Protein AF-A0A2L2XPU0-F1 (afdb_monomer_lite)

Secondary structure (DSSP, 8-state):
-HHHHHHHGGG--SHHHHHHHHHHHHHHHHHHHHHHHHHHHHHS--GGG-SS---GGGGTS-HHHHHHHHHHHHHHHHHHHHHHHHS--TTTTT--

pLDDT: mean 85.28, std 9.89, range [48.78, 95.69]

Structure (mmCIF, N/CA/C/O backbone):
data_AF-A0A2L2XPU0-F1
#
_entry.id   AF-A0A2L2XPU0-F1
#
loop_
_atom_site.group_PDB
_atom_site.id
_atom_site.type_symbol
_atom_site.label_atom_id
_atom_site.label_alt_id
_atom_site.label_comp_id
_atom_site.label_asym_id
_atom_site.label_entity_id
_atom_site.label_seq_id
_atom_site.pdbx_PDB_ins_code
_atom_site.Cartn_x
_atom_site.Cartn_y
_atom_site.Cartn_z
_atom_site.occupancy
_atom_site.B_iso_or_equiv
_atom_site.auth_seq_id
_atom_site.auth_comp_id
_atom_site.auth_asym_id
_atom_site.auth_atom_id
_atom_site.pdbx_PDB_model_num
ATOM 1 N N . MET A 1 1 ? -8.268 -4.207 -5.430 1.00 75.38 1 MET A N 1
ATOM 2 C CA . MET A 1 1 ? -7.210 -3.729 -6.360 1.00 75.38 1 MET A CA 1
ATOM 3 C C . MET A 1 1 ? -5.999 -4.663 -6.423 1.00 75.38 1 MET A C 1
ATOM 5 O O . MET A 1 1 ? -5.372 -4.740 -7.470 1.00 75.38 1 MET A O 1
ATOM 9 N N . LEU A 1 2 ? -5.694 -5.418 -5.358 1.00 83.50 2 LEU A N 1
ATOM 10 C CA . LEU A 1 2 ? -4.551 -6.346 -5.315 1.00 83.50 2 LEU A CA 1
ATOM 11 C C . LEU A 1 2 ? -4.460 -7.338 -6.482 1.00 83.50 2 LEU A C 1
ATOM 13 O O . LEU A 1 2 ? -3.388 -7.495 -7.057 1.00 83.50 2 LEU A O 1
ATOM 17 N N . LEU A 1 3 ? -5.575 -7.990 -6.835 1.00 86.56 3 LEU A N 1
ATOM 18 C CA . LEU A 1 3 ? -5.581 -9.043 -7.855 1.00 86.56 3 LEU A CA 1
ATOM 19 C C . LEU A 1 3 ? -5.093 -8.524 -9.217 1.00 86.56 3 LEU A C 1
ATOM 21 O O . LEU A 1 3 ? -4.290 -9.177 -9.870 1.00 86.56 3 LEU A O 1
ATOM 25 N N . GLY A 1 4 ? -5.518 -7.317 -9.607 1.00 85.25 4 GLY A N 1
ATOM 26 C CA . GLY A 1 4 ? -5.071 -6.682 -10.847 1.00 85.25 4 GLY A CA 1
ATOM 27 C C . GLY A 1 4 ? -3.561 -6.450 -10.857 1.00 85.25 4 GLY A C 1
ATOM 28 O O . GLY A 1 4 ? -2.888 -6.851 -11.802 1.00 85.25 4 GLY A O 1
ATOM 29 N N . LEU A 1 5 ? -3.003 -5.892 -9.776 1.00 85.44 5 LEU A N 1
ATOM 30 C CA . LEU A 1 5 ? -1.554 -5.680 -9.671 1.00 85.44 5 LEU A CA 1
ATOM 31 C C . LEU A 1 5 ? -0.769 -6.996 -9.741 1.00 85.44 5 LEU A C 1
ATOM 33 O O . LEU A 1 5 ? 0.264 -7.065 -10.407 1.00 85.44 5 LEU A O 1
ATOM 37 N N . ALA A 1 6 ? -1.266 -8.052 -9.096 1.00 88.81 6 ALA A N 1
ATOM 38 C CA . ALA A 1 6 ? -0.634 -9.366 -9.127 1.00 88.81 6 ALA A CA 1
ATOM 39 C C . ALA A 1 6 ? -0.665 -9.999 -10.527 1.00 88.81 6 ALA A C 1
ATOM 41 O O . ALA A 1 6 ? 0.349 -10.536 -10.970 1.00 88.81 6 ALA A O 1
ATOM 42 N N . ILE A 1 7 ? -1.791 -9.889 -11.240 1.00 91.44 7 ILE A N 1
ATOM 43 C CA . ILE A 1 7 ? -1.955 -10.435 -12.596 1.00 91.44 7 ILE A CA 1
ATOM 44 C C . ILE A 1 7 ? -1.037 -9.728 -13.597 1.00 91.44 7 ILE A C 1
ATOM 46 O O . ILE A 1 7 ? -0.429 -10.391 -14.430 1.00 91.44 7 ILE A O 1
ATOM 50 N N . PHE A 1 8 ? -0.895 -8.403 -13.515 1.00 88.81 8 PHE A N 1
ATOM 51 C CA . PHE A 1 8 ? -0.047 -7.651 -14.449 1.00 88.81 8 PHE A CA 1
ATOM 52 C C . PHE A 1 8 ? 1.448 -7.731 -14.129 1.00 88.81 8 PHE A C 1
ATOM 54 O O . PHE A 1 8 ? 2.269 -7.433 -14.996 1.00 88.81 8 PHE A O 1
ATOM 61 N N . ARG A 1 9 ? 1.819 -8.184 -12.926 1.00 89.19 9 ARG A N 1
ATOM 62 C CA . ARG A 1 9 ? 3.212 -8.299 -12.473 1.00 89.19 9 ARG A CA 1
ATOM 63 C C . ARG A 1 9 ? 4.161 -8.965 -13.489 1.00 89.19 9 ARG A C 1
ATOM 65 O O . ARG A 1 9 ? 5.247 -8.417 -13.678 1.00 89.19 9 ARG A O 1
ATOM 72 N N . PRO A 1 10 ? 3.820 -10.090 -14.157 1.00 87.88 10 PRO A N 1
ATOM 73 C CA . PRO A 1 10 ? 4.712 -10.748 -15.115 1.00 87.88 10 PRO A CA 1
ATOM 74 C C . PRO A 1 10 ? 5.052 -9.896 -16.343 1.00 87.88 10 PRO A C 1
ATOM 76 O O . PRO A 1 10 ? 6.062 -10.167 -16.975 1.00 87.88 10 PRO A O 1
ATOM 79 N N . SER A 1 11 ? 4.259 -8.863 -16.647 1.00 86.06 11 SER A N 1
ATOM 80 C CA . SER A 1 11 ? 4.445 -7.991 -17.819 1.00 86.06 11 SER A CA 1
ATOM 81 C C . SER A 1 11 ? 5.594 -6.986 -17.656 1.00 86.0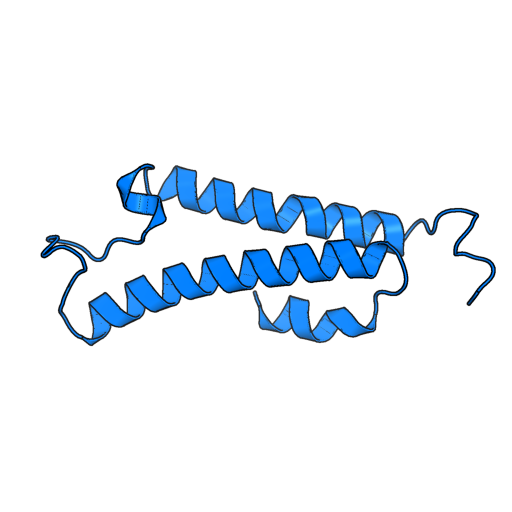6 11 SER A C 1
ATOM 83 O O . SER A 1 11 ? 5.982 -6.321 -18.615 1.00 86.06 11 SER A O 1
ATOM 85 N N . PHE A 1 12 ? 6.137 -6.844 -16.442 1.00 86.19 12 PHE A N 1
ATOM 86 C CA . PHE A 1 12 ? 7.216 -5.910 -16.132 1.00 86.19 12 PHE A CA 1
ATOM 87 C C . PHE A 1 12 ? 8.553 -6.643 -15.971 1.00 86.19 12 PHE A C 1
ATOM 89 O O . PHE A 1 12 ? 8.659 -7.596 -15.190 1.00 86.19 12 PHE A O 1
ATOM 96 N N . HIS A 1 13 ? 9.587 -6.132 -16.643 1.00 85.81 13 HIS A N 1
ATOM 97 C CA . HIS A 1 13 ? 10.976 -6.602 -16.580 1.00 85.81 13 HIS A CA 1
ATOM 98 C C . HIS A 1 13 ? 11.911 -5.440 -16.214 1.00 85.81 13 HIS A C 1
ATOM 100 O O . HIS A 1 13 ? 11.558 -4.285 -16.437 1.00 85.81 13 HIS A O 1
ATOM 106 N N . GLY A 1 14 ? 13.084 -5.729 -15.642 1.00 85.88 14 GLY A N 1
ATOM 107 C CA . GLY A 1 14 ? 14.087 -4.706 -15.308 1.00 85.88 14 GLY A CA 1
ATOM 108 C C . GLY A 1 14 ? 13.638 -3.725 -14.218 1.00 85.88 14 GLY A C 1
ATOM 109 O O . GLY A 1 14 ? 12.923 -4.097 -13.282 1.00 85.88 14 GLY A O 1
ATOM 110 N N . LYS A 1 15 ? 14.039 -2.453 -14.333 1.00 86.31 15 LYS A N 1
ATOM 111 C CA . LYS A 1 15 ? 13.657 -1.386 -13.385 1.00 86.31 15 LYS A CA 1
ATOM 112 C C . LYS A 1 15 ? 12.143 -1.225 -13.169 1.00 86.31 15 LYS A C 1
ATOM 114 O O . LYS A 1 15 ? 11.752 -1.091 -12.008 1.00 86.31 15 LYS A O 1
ATOM 119 N N . PRO A 1 16 ? 11.272 -1.266 -14.201 1.00 88.62 16 PRO A N 1
ATOM 120 C CA . PRO A 1 16 ? 9.818 -1.222 -14.017 1.00 88.62 16 PRO A CA 1
ATOM 121 C C . PRO A 1 16 ? 9.283 -2.250 -13.013 1.00 88.62 16 PRO A C 1
ATOM 123 O O . PRO A 1 16 ? 8.358 -1.953 -12.257 1.00 88.62 16 PRO A O 1
ATOM 126 N N . ARG A 1 17 ? 9.881 -3.451 -12.972 1.00 89.44 17 ARG A N 1
ATOM 127 C CA . ARG A 1 17 ? 9.443 -4.545 -12.096 1.00 89.44 17 ARG A CA 1
ATOM 128 C C . ARG A 1 17 ? 9.621 -4.212 -10.618 1.00 89.44 17 ARG A C 1
ATOM 130 O O . ARG A 1 17 ? 8.745 -4.540 -9.827 1.00 89.44 17 ARG A O 1
ATOM 137 N N . LEU A 1 18 ? 10.706 -3.527 -10.259 1.00 92.38 18 LEU A N 1
ATOM 138 C CA . LEU A 1 18 ? 10.961 -3.101 -8.880 1.00 92.38 18 LEU A CA 1
ATOM 139 C C . LEU A 1 18 ? 9.871 -2.137 -8.389 1.00 92.38 18 LEU A C 1
ATOM 141 O O . LEU A 1 18 ? 9.316 -2.316 -7.309 1.00 92.38 18 LEU A O 1
ATOM 145 N N . TRP A 1 19 ? 9.533 -1.138 -9.206 1.00 93.56 19 TRP A N 1
ATOM 146 C CA . TRP A 1 19 ? 8.496 -0.154 -8.887 1.00 93.56 19 TRP A CA 1
ATOM 147 C C . TRP A 1 19 ? 7.099 -0.779 -8.829 1.00 93.56 19 TRP A C 1
ATOM 149 O O . TRP A 1 19 ? 6.287 -0.429 -7.967 1.00 93.56 19 TRP A O 1
ATOM 159 N N . TRP A 1 20 ? 6.827 -1.752 -9.699 1.00 94.44 20 TRP A N 1
ATOM 160 C CA . TRP A 1 20 ? 5.581 -2.508 -9.655 1.00 94.44 20 TRP A CA 1
ATOM 161 C C . TRP A 1 20 ? 5.471 -3.355 -8.381 1.00 94.44 20 TRP A C 1
ATOM 163 O O . TRP A 1 20 ? 4.436 -3.336 -7.715 1.00 94.44 20 TRP A O 1
ATOM 173 N N . ASP A 1 21 ? 6.553 -4.035 -7.994 1.00 93.69 21 ASP A N 1
ATOM 174 C CA . ASP A 1 21 ? 6.603 -4.847 -6.775 1.00 93.69 21 ASP A CA 1
ATOM 175 C C . ASP A 1 21 ? 6.461 -3.978 -5.509 1.00 93.69 21 ASP A C 1
ATOM 177 O O . ASP A 1 21 ? 5.738 -4.362 -4.588 1.00 93.69 21 ASP A O 1
ATOM 181 N N . LEU A 1 22 ? 7.038 -2.767 -5.488 1.00 95.38 22 LEU A N 1
ATOM 182 C CA . LEU A 1 22 ? 6.798 -1.777 -4.425 1.00 95.38 22 LEU A CA 1
ATOM 183 C C . LEU A 1 22 ? 5.319 -1.379 -4.334 1.00 95.38 22 LEU A C 1
ATOM 185 O O . LEU A 1 22 ? 4.744 -1.368 -3.244 1.00 95.38 22 LEU A O 1
ATOM 189 N N . SER A 1 23 ? 4.689 -1.093 -5.476 1.00 94.12 23 SER A N 1
ATOM 190 C CA . SER A 1 23 ? 3.260 -0.748 -5.539 1.00 94.12 23 SER A CA 1
ATO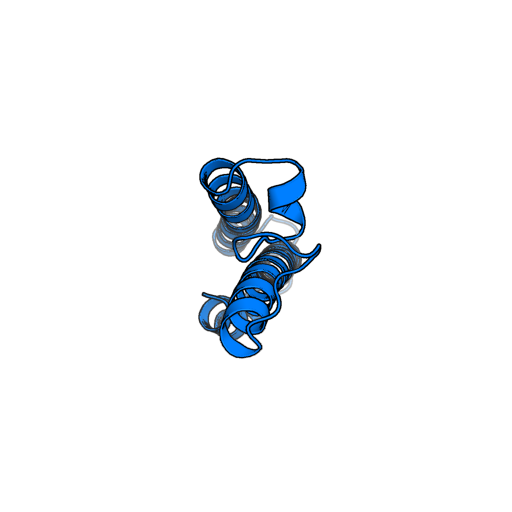M 191 C C . SER A 1 23 ? 2.391 -1.880 -5.000 1.00 94.12 23 SER A C 1
ATOM 193 O O . SER A 1 23 ? 1.461 -1.641 -4.231 1.00 94.12 23 SER A O 1
ATOM 195 N N . LEU A 1 24 ? 2.715 -3.123 -5.366 1.00 93.88 24 LEU A N 1
ATOM 196 C CA . LEU A 1 24 ? 2.012 -4.319 -4.912 1.00 93.88 24 LEU A CA 1
ATOM 197 C C . LEU A 1 24 ? 2.176 -4.528 -3.402 1.00 93.88 24 LEU A C 1
ATOM 199 O O . LEU A 1 24 ? 1.181 -4.777 -2.722 1.00 93.88 24 LEU A O 1
ATOM 203 N N . GLY A 1 25 ? 3.3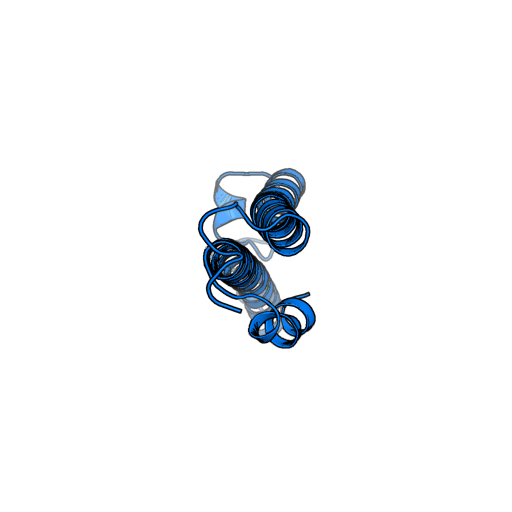89 -4.370 -2.865 1.00 94.44 25 GLY A N 1
ATOM 204 C CA . GLY A 1 25 ? 3.652 -4.470 -1.427 1.00 94.44 25 GLY A CA 1
ATOM 205 C C . GLY A 1 25 ? 2.896 -3.418 -0.610 1.00 94.44 25 GLY A C 1
ATOM 206 O O . GLY A 1 25 ? 2.241 -3.748 0.380 1.00 94.44 25 GLY A O 1
ATOM 207 N N . LEU A 1 26 ? 2.898 -2.163 -1.066 1.00 94.12 26 LEU A N 1
ATOM 208 C CA . LEU A 1 26 ? 2.140 -1.082 -0.424 1.00 94.12 26 LEU A CA 1
ATOM 209 C C . LEU A 1 26 ? 0.630 -1.323 -0.513 1.00 94.12 26 LEU A C 1
ATOM 211 O O . LEU A 1 26 ? -0.097 -1.144 0.465 1.00 94.12 26 LEU A O 1
ATOM 215 N N . GLN A 1 27 ? 0.153 -1.791 -1.667 1.00 93.94 27 GLN A N 1
ATOM 216 C CA . GLN A 1 27 ? -1.255 -2.109 -1.858 1.00 93.94 27 GLN A CA 1
ATOM 217 C C . GLN A 1 27 ? -1.698 -3.289 -0.984 1.00 93.94 27 GLN A C 1
ATOM 219 O O . GLN A 1 27 ? -2.840 -3.287 -0.509 1.00 93.94 27 GLN A O 1
ATOM 224 N N . PHE A 1 28 ? -0.810 -4.262 -0.766 1.00 93.94 28 PHE A N 1
ATOM 225 C CA . PHE A 1 28 ? -1.018 -5.386 0.140 1.00 93.94 28 PHE A CA 1
ATOM 226 C C . PHE A 1 28 ? -1.161 -4.914 1.579 1.00 93.94 28 PHE A C 1
ATOM 228 O O . PHE A 1 28 ? -2.168 -5.218 2.215 1.00 93.94 28 PHE A O 1
ATOM 235 N N . TYR A 1 29 ? -0.218 -4.100 2.055 1.00 92.25 29 TYR A N 1
ATOM 236 C CA . TYR A 1 29 ? -0.282 -3.521 3.396 1.00 92.25 29 TYR A CA 1
ATOM 237 C C . TYR A 1 29 ? -1.567 -2.704 3.613 1.00 92.25 29 TYR A C 1
ATOM 239 O O . TYR A 1 29 ? -2.238 -2.838 4.634 1.00 92.25 29 TYR A O 1
ATOM 247 N N . HIS A 1 30 ? -1.992 -1.932 2.611 1.00 92.12 30 HIS A N 1
ATOM 248 C CA . HIS A 1 30 ? -3.263 -1.207 2.669 1.00 92.12 30 HIS A CA 1
ATOM 249 C C . HIS A 1 30 ? -4.489 -2.135 2.782 1.00 92.12 30 HIS A C 1
ATOM 251 O O . HIS A 1 30 ? -5.410 -1.847 3.546 1.00 92.12 30 HIS A O 1
ATOM 257 N N . HIS A 1 31 ? -4.512 -3.274 2.078 1.00 91.81 31 HIS A N 1
ATOM 258 C CA . HIS A 1 31 ? -5.593 -4.259 2.254 1.00 91.81 31 HIS A CA 1
ATOM 259 C C . HIS A 1 31 ? -5.493 -4.995 3.589 1.00 91.81 31 HIS A C 1
ATOM 261 O O . HIS A 1 31 ? -6.525 -5.383 4.124 1.00 91.81 31 HIS A O 1
ATOM 267 N N . PHE A 1 32 ? -4.292 -5.170 4.138 1.00 91.75 32 PHE A N 1
ATOM 268 C CA . PHE A 1 32 ? -4.110 -5.731 5.471 1.00 91.75 32 PHE A CA 1
ATOM 269 C C . PHE A 1 32 ? -4.746 -4.833 6.544 1.00 91.75 32 PHE A C 1
ATOM 271 O O . PHE A 1 32 ? -5.518 -5.330 7.358 1.00 91.75 32 PHE A O 1
ATOM 278 N N . GLU A 1 33 ? -4.550 -3.512 6.483 1.00 90.88 33 GLU A N 1
ATOM 279 C CA . GLU A 1 33 ? -5.252 -2.554 7.361 1.00 90.88 33 GLU A CA 1
ATOM 280 C C . GLU A 1 33 ? -6.784 -2.667 7.217 1.00 90.88 33 GLU A C 1
ATOM 282 O O . GLU A 1 33 ? -7.520 -2.644 8.205 1.00 90.88 33 GLU A O 1
ATOM 287 N N . HIS A 1 34 ? -7.288 -2.847 5.992 1.00 89.56 34 HIS A N 1
ATOM 288 C CA . HIS A 1 34 ? -8.714 -3.096 5.763 1.00 89.56 34 HIS A CA 1
ATOM 289 C C . HIS A 1 34 ? -9.184 -4.447 6.317 1.00 89.56 34 HIS A C 1
ATOM 291 O O . HIS A 1 34 ? -10.285 -4.527 6.860 1.00 89.56 34 HIS A O 1
ATOM 297 N N . ALA A 1 35 ? -8.365 -5.492 6.213 1.00 90.12 35 ALA A N 1
ATOM 298 C CA . ALA A 1 35 ? -8.654 -6.801 6.782 1.00 90.12 35 ALA A CA 1
ATOM 299 C C . ALA A 1 35 ? -8.669 -6.752 8.316 1.00 90.12 35 ALA A C 1
ATOM 301 O O . ALA A 1 35 ? -9.528 -7.383 8.921 1.00 90.12 35 ALA A O 1
ATOM 302 N N . LEU A 1 36 ? -7.802 -5.952 8.946 1.00 89.81 36 LEU A N 1
ATOM 303 C CA . LEU A 1 36 ? -7.844 -5.694 10.388 1.00 89.81 36 LEU A CA 1
ATOM 304 C C . LEU A 1 36 ? -9.142 -5.000 10.807 1.00 89.81 36 LEU A C 1
ATOM 306 O O . LEU A 1 36 ? -9.754 -5.388 11.800 1.00 89.81 36 LEU A O 1
ATOM 310 N N . LEU A 1 37 ? -9.585 -3.988 10.055 1.00 88.62 37 LEU A N 1
ATOM 311 C CA . LEU A 1 37 ? -10.866 -3.318 10.308 1.00 88.62 37 LEU A CA 1
ATOM 312 C C . LEU A 1 37 ? -12.054 -4.277 10.145 1.00 88.62 37 LEU A C 1
ATOM 314 O O . LEU A 1 37 ? -12.979 -4.258 10.956 1.00 88.62 37 LEU A O 1
ATOM 318 N N . LEU A 1 38 ? -12.024 -5.125 9.114 1.00 89.38 38 LEU A N 1
ATOM 319 C CA . LEU A 1 38 ? -13.052 -6.137 8.880 1.00 89.38 38 LEU A CA 1
ATOM 320 C C . LEU A 1 38 ? -13.043 -7.209 9.976 1.00 89.38 38 LEU A C 1
ATOM 322 O O . LEU A 1 38 ? -14.102 -7.587 10.462 1.00 89.38 38 LEU A O 1
ATOM 326 N N . GLY A 1 39 ? -11.863 -7.665 10.396 1.00 87.19 39 GLY A N 1
ATOM 327 C CA . GLY A 1 39 ? -11.697 -8.631 11.477 1.00 87.19 39 GLY A CA 1
ATOM 328 C C . GLY A 1 39 ? -12.279 -8.118 12.790 1.00 87.19 39 GLY A C 1
ATOM 329 O O . GLY A 1 39 ? -13.044 -8.833 13.426 1.00 87.19 39 GLY A O 1
ATOM 330 N N . GLN A 1 40 ? -12.014 -6.856 13.143 1.00 87.75 40 GLN A N 1
ATOM 331 C CA . GLN A 1 40 ? -12.636 -6.204 14.303 1.00 87.75 40 GLN A CA 1
ATOM 332 C C . GLN A 1 40 ? -14.167 -6.183 14.197 1.00 87.75 40 GLN A C 1
ATOM 334 O O . GLN A 1 40 ? -14.857 -6.527 15.153 1.00 87.75 40 GLN A O 1
ATOM 339 N N . ALA A 1 41 ? -14.703 -5.850 13.019 1.00 86.38 41 ALA A N 1
ATOM 340 C CA . ALA A 1 41 ? -16.146 -5.831 12.789 1.00 86.38 41 ALA A CA 1
ATOM 341 C C . ALA A 1 41 ? -16.795 -7.228 12.868 1.00 86.38 41 ALA A C 1
ATOM 343 O O . ALA A 1 41 ? -17.918 -7.345 13.348 1.00 86.38 41 ALA A O 1
ATOM 344 N N . VAL A 1 42 ? -16.101 -8.282 12.418 1.00 88.38 42 VAL A N 1
ATOM 345 C CA . VAL A 1 42 ? -16.599 -9.672 12.444 1.00 88.38 42 VAL A CA 1
ATOM 346 C C . VAL A 1 42 ? -16.486 -10.294 13.837 1.00 88.38 42 VAL A C 1
ATOM 348 O O . VAL A 1 42 ? -17.402 -10.985 14.273 1.00 88.38 42 VAL A O 1
ATOM 351 N N . ILE A 1 43 ? -15.375 -10.059 14.539 1.00 87.19 43 ILE A N 1
ATOM 352 C CA . ILE A 1 43 ? -15.123 -10.598 15.886 1.00 87.19 43 ILE A CA 1
ATOM 353 C C . ILE A 1 43 ? -15.923 -9.814 16.942 1.00 87.19 43 ILE A C 1
ATOM 355 O O . ILE A 1 43 ? -16.186 -10.326 18.028 1.00 87.19 43 ILE A O 1
ATOM 359 N N . GLY A 1 44 ? -16.313 -8.573 16.635 1.00 80.69 44 GLY A N 1
ATOM 360 C CA . GLY A 1 44 ? -16.999 -7.674 17.564 1.00 80.69 44 GLY A CA 1
ATOM 361 C C . GLY A 1 44 ? -16.083 -7.104 18.651 1.00 80.69 44 GLY A C 1
ATOM 362 O O . GLY A 1 44 ? -16.564 -6.445 19.566 1.00 80.69 44 GLY A O 1
ATOM 363 N N . GLN A 1 45 ? -14.772 -7.348 18.557 1.00 80.44 45 GLN A N 1
ATOM 364 C CA . GLN A 1 45 ? -13.760 -6.781 19.442 1.00 80.44 45 GLN A CA 1
ATOM 365 C C . GLN A 1 45 ? -12.920 -5.782 18.659 1.00 80.44 45 GLN A C 1
ATOM 367 O O . GLN A 1 45 ? -12.229 -6.140 17.703 1.00 80.44 45 GLN A O 1
ATOM 372 N N . ASN A 1 46 ? -12.985 -4.522 19.074 1.00 83.38 46 ASN A N 1
ATOM 373 C CA . ASN A 1 46 ? -12.171 -3.469 18.491 1.00 83.38 46 ASN A CA 1
ATOM 374 C C . ASN A 1 46 ? -10.792 -3.455 19.147 1.00 83.38 46 ASN A C 1
ATOM 376 O O . ASN A 1 46 ? -10.635 -3.757 20.333 1.00 83.38 46 ASN A O 1
ATOM 380 N N . LEU A 1 47 ? -9.782 -3.066 18.377 1.00 77.88 47 LEU A N 1
ATOM 381 C CA . LEU A 1 47 ? -8.456 -2.857 18.933 1.00 77.88 47 LEU A CA 1
ATOM 382 C C . LEU A 1 47 ? -8.505 -1.703 19.955 1.00 77.88 47 LEU A C 1
ATOM 384 O O . LEU A 1 47 ? -9.187 -0.699 19.738 1.00 77.88 47 LEU A O 1
ATOM 388 N N . TRP A 1 48 ? -7.778 -1.862 21.065 1.00 76.62 48 TRP A N 1
ATOM 389 C CA . TRP A 1 48 ? -7.710 -0.907 22.186 1.00 76.62 48 TRP A CA 1
ATOM 390 C C . TRP A 1 48 ? -9.047 -0.595 22.877 1.00 76.62 48 TRP A C 1
ATOM 392 O O . TRP A 1 48 ? -9.205 0.498 23.412 1.00 76.62 48 TRP A O 1
ATOM 402 N N . ASP A 1 49 ? -10.008 -1.527 22.854 1.00 74.50 49 ASP A N 1
ATOM 403 C CA . ASP A 1 49 ? -11.352 -1.321 23.430 1.00 74.50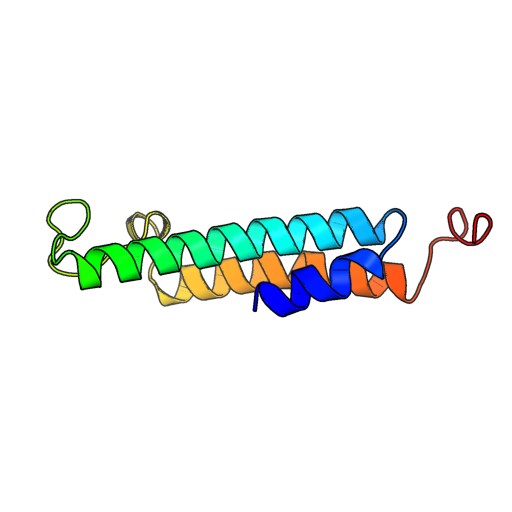 49 ASP A CA 1
ATOM 404 C C . ASP A 1 49 ? -12.050 -0.059 22.871 1.00 74.50 49 ASP A C 1
ATOM 406 O O . ASP A 1 49 ? -12.898 0.582 23.493 1.00 74.50 49 ASP A O 1
ATOM 410 N N . SER A 1 50 ? -11.651 0.337 21.657 1.00 75.31 50 SER A N 1
ATOM 411 C CA . SER A 1 50 ? -12.207 1.494 20.969 1.00 75.31 50 SER A CA 1
ATOM 412 C C . SER A 1 50 ? -13.691 1.266 20.683 1.00 75.31 50 SER A C 1
ATOM 414 O O . SER A 1 50 ? -14.119 0.163 20.351 1.00 75.31 50 SER A O 1
ATOM 416 N N . ARG A 1 51 ? -14.504 2.327 20.717 1.00 75.50 51 ARG A N 1
ATOM 417 C CA . ARG A 1 51 ? -15.933 2.241 20.350 1.00 75.50 51 ARG A CA 1
ATOM 418 C C . ARG A 1 51 ? -16.160 1.899 18.877 1.00 75.50 51 ARG A C 1
ATOM 420 O O . ARG A 1 51 ? -17.254 1.485 18.509 1.00 75.50 51 ARG A O 1
ATOM 427 N N . VAL A 1 52 ? -15.151 2.107 18.034 1.00 75.12 52 VAL A N 1
ATOM 428 C CA . VAL A 1 52 ? -15.214 1.867 16.589 1.00 75.12 52 VAL A CA 1
ATOM 429 C C . VAL A 1 52 ? -13.979 1.102 16.105 1.00 75.12 52 VAL A C 1
ATOM 431 O O . VAL A 1 52 ? -12.898 1.309 16.664 1.00 75.12 52 VAL A O 1
ATOM 434 N N . PRO A 1 53 ? -14.098 0.279 15.045 1.00 79.62 53 PRO A N 1
ATOM 435 C CA . PRO A 1 53 ? -12.950 -0.366 14.418 1.00 79.62 53 PRO A CA 1
ATOM 436 C C . PRO A 1 53 ? -11.935 0.672 13.933 1.00 79.62 53 PRO A C 1
ATOM 438 O O . PRO A 1 53 ? -12.259 1.518 13.083 1.00 79.62 53 PRO A O 1
ATOM 441 N N . ILE A 1 54 ? -10.711 0.588 14.452 1.00 82.00 54 ILE A N 1
ATOM 442 C CA . ILE A 1 54 ? -9.603 1.483 14.098 1.00 82.00 54 ILE A CA 1
ATOM 443 C C . ILE A 1 54 ? -8.443 0.708 13.482 1.00 82.00 54 ILE A C 1
ATOM 445 O O . ILE A 1 54 ? -8.171 -0.434 13.848 1.00 82.00 54 ILE A O 1
ATOM 449 N N . SER A 1 55 ? -7.785 1.317 12.501 1.00 79.69 55 SER A N 1
ATOM 450 C CA . SER A 1 55 ? -6.573 0.774 11.882 1.00 79.69 55 SER A CA 1
ATOM 451 C C . SER A 1 55 ? -5.324 1.328 12.577 1.00 79.69 55 SER A C 1
ATOM 453 O O . SER A 1 55 ? -5.418 2.323 13.299 1.00 79.69 55 SER A O 1
ATOM 455 N N . ILE A 1 56 ? -4.150 0.720 12.374 1.00 80.81 56 ILE A N 1
ATOM 456 C CA . ILE A 1 56 ? -2.917 1.141 13.065 1.00 80.81 56 ILE A CA 1
ATOM 457 C C . ILE A 1 56 ? -2.566 2.587 12.692 1.00 80.81 56 ILE A C 1
ATOM 459 O O . ILE A 1 56 ? -2.215 3.394 13.554 1.00 80.81 56 ILE A O 1
ATOM 463 N N . GLY A 1 57 ? -2.728 2.954 11.417 1.00 77.88 57 GLY A N 1
ATOM 464 C CA . GLY A 1 57 ? -2.484 4.327 10.968 1.00 77.88 57 GLY A CA 1
ATOM 465 C C . GLY A 1 57 ? -3.497 5.351 11.502 1.00 77.88 57 GLY A C 1
ATOM 466 O O . GLY A 1 57 ? -3.166 6.531 11.618 1.00 77.88 57 GLY A O 1
ATOM 467 N N . GLN A 1 58 ? -4.712 4.920 11.867 1.00 82.31 58 GLN A N 1
ATOM 468 C CA . GLN A 1 58 ? -5.769 5.814 12.367 1.00 82.31 58 GLN A CA 1
ATOM 469 C C . GLN A 1 58 ? -5.522 6.330 13.785 1.00 82.31 58 GLN A C 1
ATOM 471 O O . GLN A 1 58 ? -6.215 7.242 14.226 1.00 82.31 58 GLN A O 1
ATOM 476 N N . ILE A 1 59 ? -4.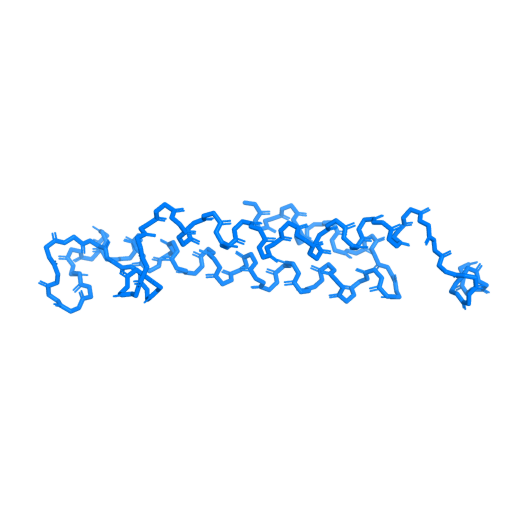533 5.774 14.487 1.00 81.19 59 ILE A N 1
ATOM 477 C CA . ILE A 1 59 ? -4.101 6.259 15.802 1.00 81.19 59 ILE A CA 1
ATOM 478 C C . ILE A 1 59 ? -3.496 7.666 15.685 1.00 81.19 59 ILE A C 1
ATOM 480 O O . ILE A 1 59 ? -3.655 8.486 16.584 1.00 81.19 59 ILE A O 1
ATOM 484 N N . TRP A 1 60 ? -2.827 7.950 14.563 1.00 81.69 60 TRP A N 1
ATOM 485 C CA . TRP A 1 60 ? -2.067 9.185 14.358 1.00 81.69 60 TRP A CA 1
ATOM 486 C C . TRP A 1 60 ? -2.716 10.139 13.356 1.00 81.69 60 TRP A C 1
ATOM 488 O O . TRP A 1 60 ? -2.527 11.347 13.464 1.00 81.69 60 TRP A O 1
ATOM 498 N N . PHE A 1 61 ? -3.486 9.617 12.397 1.00 85.12 61 PHE A N 1
ATOM 499 C CA . PHE A 1 61 ? -4.071 10.411 11.316 1.00 85.12 61 PHE A CA 1
ATOM 500 C C . PHE A 1 61 ? -5.567 10.134 11.126 1.00 85.12 61 PHE A C 1
ATOM 502 O O . PHE A 1 61 ? -6.011 8.991 11.267 1.00 85.12 61 PHE A O 1
ATOM 509 N N . PRO A 1 62 ? -6.364 11.139 10.715 1.00 87.19 62 PRO A N 1
ATOM 510 C CA . PRO A 1 62 ? -7.755 10.927 10.338 1.00 87.19 62 PRO A CA 1
ATOM 511 C C . PRO A 1 62 ? -7.903 9.909 9.200 1.00 87.19 62 PRO A C 1
ATOM 513 O O . PRO A 1 62 ? -7.085 9.831 8.280 1.00 87.19 62 PRO A O 1
ATOM 516 N N . ARG A 1 63 ? -9.018 9.165 9.206 1.00 84.50 63 ARG A N 1
ATOM 517 C CA . ARG A 1 63 ? -9.313 8.104 8.222 1.00 84.50 63 ARG A CA 1
ATOM 518 C C . ARG A 1 63 ? -9.197 8.575 6.768 1.00 84.50 63 ARG A C 1
ATOM 520 O O . ARG A 1 63 ? -8.711 7.815 5.933 1.00 84.50 63 ARG A O 1
ATOM 527 N N . LEU A 1 64 ? -9.658 9.790 6.463 1.00 87.56 64 LEU A N 1
ATOM 528 C CA . LEU A 1 64 ? -9.644 10.333 5.102 1.00 87.56 64 LEU A CA 1
ATOM 529 C C . LEU A 1 64 ? -8.216 10.587 4.608 1.00 87.56 64 LEU A C 1
ATOM 531 O O . LEU A 1 64 ? -7.850 10.117 3.532 1.00 87.56 64 LEU A O 1
ATOM 535 N N . GLU A 1 65 ? -7.421 11.299 5.404 1.00 89.25 65 GLU A N 1
ATOM 536 C CA . GLU A 1 65 ? -6.036 11.653 5.082 1.00 89.25 65 GLU A CA 1
ATOM 537 C C . GLU A 1 65 ? -5.172 10.406 4.946 1.00 89.25 65 GLU A C 1
ATOM 539 O O . GLU A 1 65 ? -4.477 10.248 3.945 1.00 89.25 65 GLU A O 1
ATOM 544 N N . LEU A 1 66 ? -5.303 9.467 5.885 1.00 89.50 66 LEU A N 1
ATOM 545 C CA . LEU A 1 66 ? -4.587 8.197 5.844 1.00 89.50 66 LEU A CA 1
ATOM 546 C C . LEU A 1 66 ? -4.926 7.395 4.580 1.00 89.50 66 LEU A C 1
ATOM 548 O O . LEU A 1 66 ? -4.049 6.837 3.919 1.00 89.50 66 LEU A O 1
ATOM 552 N N . HIS A 1 67 ? -6.206 7.349 4.209 1.00 89.19 67 HIS A N 1
ATOM 553 C CA . HIS A 1 67 ? -6.634 6.617 3.024 1.00 89.19 67 HIS A CA 1
ATOM 554 C C . HIS A 1 67 ? -6.157 7.290 1.726 1.00 89.19 67 HIS A C 1
ATOM 556 O O . HIS A 1 67 ? -5.781 6.602 0.776 1.00 89.19 67 HIS A O 1
ATOM 562 N N . LEU A 1 68 ? -6.143 8.625 1.665 1.00 90.62 68 LEU A N 1
ATOM 563 C CA . LEU A 1 68 ? -5.547 9.362 0.546 1.00 90.62 68 LEU A CA 1
ATOM 564 C C . LEU A 1 68 ? -4.034 9.144 0.474 1.00 90.62 68 LEU A C 1
ATOM 566 O O . LEU A 1 68 ? -3.512 8.898 -0.612 1.00 90.62 68 LEU A O 1
ATOM 570 N N . PHE A 1 69 ? -3.355 9.150 1.617 1.00 91.31 69 PHE A N 1
ATOM 571 C CA . PHE A 1 69 ? -1.923 8.905 1.719 1.00 91.31 69 PHE A CA 1
ATOM 572 C C . PHE A 1 69 ? -1.545 7.522 1.180 1.00 91.31 69 PHE A C 1
ATOM 574 O O . PHE A 1 69 ? -0.722 7.436 0.269 1.00 91.31 69 PHE A O 1
ATOM 581 N N . TYR A 1 70 ? -2.207 6.449 1.630 1.00 91.12 70 TYR A N 1
ATOM 582 C CA . TYR A 1 70 ? -1.955 5.108 1.090 1.00 91.12 70 TYR A CA 1
ATOM 583 C C . TYR A 1 70 ? -2.224 5.024 -0.414 1.00 91.12 70 TYR A C 1
ATOM 585 O O . TYR A 1 70 ? -1.444 4.410 -1.143 1.00 91.12 70 TYR A O 1
ATOM 593 N N . LYS A 1 71 ? -3.293 5.666 -0.906 1.00 91.44 71 LYS A N 1
ATOM 594 C CA . LYS A 1 71 ? -3.579 5.698 -2.348 1.00 91.44 71 LYS A CA 1
ATOM 595 C C . LYS A 1 71 ? -2.466 6.383 -3.131 1.00 91.44 71 LYS A C 1
ATOM 597 O O . LYS A 1 71 ? -2.065 5.856 -4.163 1.00 91.44 71 LYS A O 1
ATOM 602 N N . LEU A 1 72 ? -1.941 7.505 -2.643 1.00 93.75 72 LEU A N 1
ATOM 603 C CA . LEU A 1 72 ? -0.813 8.191 -3.276 1.00 93.75 72 LEU A CA 1
ATOM 604 C C . LEU A 1 72 ? 0.467 7.351 -3.218 1.00 93.75 72 LEU A C 1
ATOM 606 O O . LEU A 1 72 ? 1.155 7.229 -4.230 1.00 93.75 72 LEU A O 1
ATOM 610 N N . MET A 1 73 ? 0.745 6.712 -2.080 1.00 94.12 73 MET A N 1
ATOM 611 C CA . MET A 1 73 ? 1.891 5.815 -1.925 1.00 94.12 73 MET A CA 1
ATOM 612 C C . MET A 1 73 ? 1.853 4.629 -2.889 1.00 94.12 73 MET A C 1
ATOM 614 O O . MET A 1 73 ? 2.910 4.197 -3.326 1.00 94.12 73 MET A O 1
ATOM 618 N N . VAL A 1 74 ? 0.675 4.102 -3.233 1.00 93.88 74 VAL A N 1
ATOM 619 C CA . VAL A 1 74 ? 0.534 3.049 -4.257 1.00 93.88 74 VAL A CA 1
ATOM 620 C C . VAL A 1 74 ? 0.582 3.640 -5.669 1.00 93.88 74 VAL A C 1
ATOM 622 O O . VAL A 1 74 ? 1.213 3.071 -6.557 1.00 93.88 74 VAL A O 1
ATOM 625 N N . LEU A 1 75 ? -0.065 4.788 -5.890 1.00 94.19 75 LEU A N 1
ATOM 626 C CA . LEU A 1 75 ? -0.187 5.413 -7.207 1.00 94.19 75 LEU A CA 1
ATOM 627 C C . LEU A 1 75 ? 1.164 5.861 -7.771 1.00 94.19 75 LEU A C 1
ATOM 629 O O . LEU A 1 75 ? 1.444 5.604 -8.936 1.00 94.19 75 LEU A O 1
ATOM 633 N N . ILE A 1 76 ? 2.001 6.516 -6.966 1.00 95.69 76 ILE A N 1
ATOM 634 C CA . ILE A 1 76 ? 3.298 7.051 -7.408 1.00 95.69 76 ILE A CA 1
ATOM 635 C C . ILE A 1 76 ? 4.210 5.952 -7.988 1.00 95.69 76 ILE A C 1
ATOM 637 O O . ILE A 1 76 ? 4.580 6.060 -9.159 1.00 95.69 76 ILE A O 1
ATOM 641 N N . PRO A 1 77 ? 4.561 4.881 -7.252 1.00 93.12 77 PRO A N 1
ATOM 642 C CA . PRO A 1 77 ? 5.403 3.816 -7.786 1.00 93.12 77 PRO A CA 1
ATOM 643 C C . PRO A 1 77 ? 4.731 3.085 -8.953 1.00 93.12 77 PRO A C 1
ATOM 645 O O . PRO A 1 77 ? 5.425 2.691 -9.888 1.00 93.12 77 PRO A O 1
ATOM 648 N N . MET A 1 78 ? 3.398 2.983 -8.974 1.00 93.94 78 MET A N 1
ATOM 649 C CA . MET A 1 78 ? 2.677 2.369 -10.089 1.00 93.94 78 MET A CA 1
ATOM 650 C C . MET A 1 78 ? 2.836 3.201 -11.367 1.00 93.94 78 MET A C 1
ATOM 652 O O . MET A 1 78 ? 3.149 2.653 -12.423 1.00 93.94 78 MET A O 1
ATOM 656 N N . MET A 1 79 ? 2.698 4.526 -11.276 1.00 94.06 79 MET A N 1
ATOM 657 C CA . MET A 1 79 ? 2.951 5.425 -12.404 1.00 94.06 79 MET A CA 1
ATOM 658 C C . MET A 1 79 ? 4.412 5.366 -12.860 1.00 94.06 79 MET A C 1
ATOM 660 O O . MET A 1 79 ? 4.663 5.338 -14.062 1.00 94.06 79 MET A O 1
ATOM 664 N N . ILE A 1 80 ? 5.372 5.299 -11.930 1.00 92.94 80 ILE A N 1
ATOM 665 C CA . ILE A 1 80 ? 6.800 5.175 -12.266 1.00 92.94 80 ILE A CA 1
ATOM 666 C C . ILE A 1 80 ? 7.071 3.852 -13.000 1.00 92.94 80 ILE A C 1
ATOM 668 O O . ILE A 1 80 ? 7.774 3.838 -14.012 1.00 92.94 80 ILE A O 1
ATOM 672 N N . ALA A 1 81 ? 6.479 2.746 -12.541 1.00 92.12 81 ALA A N 1
ATOM 673 C CA . ALA A 1 81 ? 6.578 1.451 -13.207 1.00 92.12 81 ALA A CA 1
ATOM 674 C C . ALA A 1 81 ? 6.012 1.503 -14.633 1.00 92.12 81 ALA A C 1
ATOM 676 O O . ALA A 1 81 ? 6.669 1.057 -15.573 1.00 92.12 81 ALA A O 1
ATOM 677 N N . MET A 1 82 ? 4.826 2.092 -14.811 1.00 91.56 82 MET A N 1
ATOM 678 C CA . MET A 1 82 ? 4.212 2.248 -16.132 1.00 91.56 82 MET A CA 1
ATOM 679 C C . MET A 1 82 ? 5.022 3.170 -17.048 1.00 91.56 82 MET A C 1
ATOM 681 O O . MET A 1 82 ? 5.161 2.877 -18.236 1.00 91.56 82 MET A O 1
ATOM 685 N N . TYR A 1 83 ? 5.596 4.243 -16.503 1.00 92.69 83 TYR A N 1
ATOM 686 C CA . TYR A 1 83 ? 6.457 5.154 -17.250 1.00 92.69 83 TYR A CA 1
ATOM 687 C C . TYR A 1 83 ? 7.688 4.430 -17.801 1.00 92.69 83 TYR A C 1
ATOM 689 O O . TYR A 1 83 ? 7.928 4.470 -19.007 1.00 92.69 83 TYR A O 1
ATOM 697 N N . TYR A 1 84 ? 8.421 3.696 -16.956 1.00 89.19 84 TYR A N 1
ATOM 698 C CA . TYR A 1 84 ? 9.592 2.941 -17.410 1.00 89.19 84 TYR A CA 1
ATOM 699 C C . TYR A 1 84 ? 9.234 1.750 -18.303 1.00 89.19 84 TYR A C 1
ATOM 701 O O . TYR A 1 84 ? 10.036 1.364 -19.146 1.00 89.19 84 TYR A O 1
ATOM 709 N N . HIS A 1 85 ? 8.046 1.163 -18.140 1.00 87.69 85 HIS A N 1
ATOM 710 C CA . HIS A 1 85 ? 7.568 0.111 -19.035 1.00 87.69 85 HIS A CA 1
ATOM 711 C C . HIS A 1 85 ? 7.302 0.648 -20.447 1.00 87.69 85 HIS A C 1
ATOM 713 O O . HIS A 1 85 ? 7.629 -0.014 -21.429 1.00 87.69 85 HIS A O 1
ATOM 719 N N . ARG A 1 86 ? 6.740 1.860 -20.564 1.00 87.25 86 ARG A N 1
ATOM 720 C CA . ARG A 1 86 ? 6.483 2.505 -21.860 1.00 87.25 86 ARG A CA 1
ATOM 721 C C . ARG A 1 86 ? 7.744 3.101 -22.490 1.00 87.25 86 ARG A C 1
ATOM 723 O O . ARG A 1 86 ? 7.871 3.070 -23.712 1.00 87.25 86 ARG A O 1
ATOM 730 N N . PHE A 1 87 ? 8.640 3.648 -21.674 1.00 85.75 87 PHE A N 1
ATOM 731 C CA . PHE A 1 87 ? 9.880 4.296 -22.098 1.00 85.75 87 PHE A CA 1
ATOM 732 C C . PHE A 1 87 ? 11.083 3.597 -21.449 1.00 85.75 87 PHE A C 1
ATOM 734 O O . PHE A 1 87 ? 11.627 4.096 -20.457 1.00 85.75 87 PHE A O 1
ATOM 741 N N . PRO A 1 88 ? 11.495 2.429 -21.975 1.00 77.19 88 PRO A N 1
ATOM 742 C CA . PRO A 1 88 ? 12.630 1.705 -21.426 1.00 77.19 88 PRO A CA 1
ATOM 743 C C . PRO A 1 88 ? 13.908 2.552 -21.551 1.00 77.19 88 PRO A C 1
ATOM 745 O O . PRO A 1 88 ? 14.174 3.119 -22.616 1.00 77.19 88 PRO A O 1
ATOM 748 N N . PRO A 1 89 ? 14.722 2.669 -20.487 1.00 71.12 89 PRO A N 1
ATOM 749 C CA . PRO A 1 89 ? 15.980 3.399 -20.555 1.00 71.12 89 PRO A CA 1
ATOM 750 C C . PRO A 1 89 ? 16.942 2.718 -21.539 1.00 71.12 89 PRO A C 1
ATOM 752 O O . PRO A 1 89 ? 16.971 1.492 -21.648 1.00 71.12 89 PRO A O 1
ATOM 755 N N . MET A 1 90 ? 17.775 3.516 -22.216 1.00 66.31 90 MET A N 1
ATOM 756 C CA . MET A 1 90 ? 18.679 3.096 -23.305 1.00 66.31 90 MET A CA 1
ATOM 757 C C . MET A 1 90 ? 19.562 1.873 -22.970 1.00 66.31 90 MET A C 1
ATOM 759 O O . MET A 1 90 ? 19.976 1.138 -23.862 1.00 66.31 90 MET A O 1
ATOM 763 N N . ASN A 1 91 ? 19.827 1.641 -21.681 1.00 63.44 91 ASN A N 1
ATOM 764 C CA . ASN A 1 91 ? 20.663 0.547 -21.182 1.00 63.44 91 ASN A CA 1
ATOM 765 C C . ASN A 1 91 ? 19.909 -0.790 -21.028 1.00 63.44 91 ASN A C 1
ATOM 767 O O . ASN A 1 91 ? 20.553 -1.827 -20.922 1.00 63.44 91 ASN A O 1
ATOM 771 N N . GLU A 1 92 ? 18.573 -0.785 -21.009 1.00 58.22 92 GLU A N 1
ATOM 772 C CA . GLU A 1 92 ? 17.731 -1.986 -20.843 1.00 58.22 92 GLU A CA 1
ATOM 773 C C . GLU A 1 92 ? 17.093 -2.449 -22.164 1.00 58.22 92 GLU A C 1
ATOM 775 O O . GLU A 1 92 ? 16.799 -3.630 -22.317 1.00 58.22 92 GLU A O 1
ATOM 780 N N . GLY A 1 93 ? 16.959 -1.563 -23.160 1.00 54.94 93 GLY A N 1
ATOM 781 C CA . GLY A 1 93 ? 16.380 -1.892 -24.473 1.00 54.94 93 GLY A CA 1
ATOM 782 C C . GLY A 1 93 ? 17.229 -2.806 -2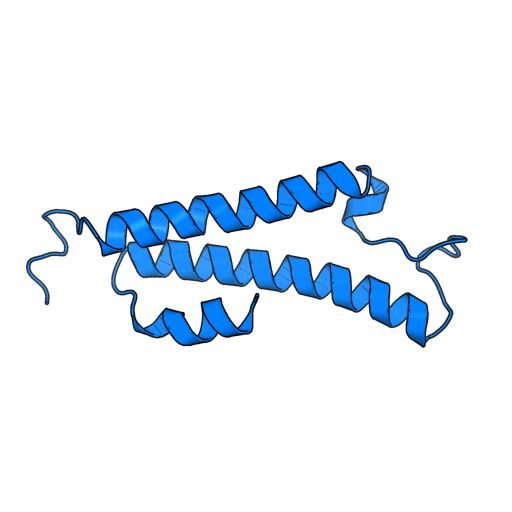5.369 1.00 54.94 93 GLY A C 1
ATOM 783 O O . GLY A 1 93 ? 16.800 -3.130 -26.469 1.00 54.94 93 GLY A O 1
ATOM 784 N N . ARG A 1 94 ? 18.431 -3.212 -24.934 1.00 51.91 94 ARG A N 1
ATOM 785 C CA . ARG A 1 94 ? 19.341 -4.092 -25.697 1.00 51.91 94 ARG A CA 1
ATOM 786 C C . ARG A 1 94 ? 19.280 -5.566 -25.254 1.00 51.91 94 ARG A C 1
ATOM 788 O O . ARG A 1 94 ? 19.973 -6.391 -25.834 1.00 51.91 94 ARG A O 1
ATOM 795 N N . LEU A 1 95 ? 18.501 -5.890 -24.217 1.00 53.97 95 LEU A N 1
ATOM 796 C CA . LEU A 1 95 ? 18.420 -7.235 -23.622 1.00 53.97 95 LEU A CA 1
ATOM 797 C C . LEU A 1 95 ? 17.066 -7.935 -23.850 1.00 53.97 95 LEU A C 1
ATOM 799 O O . LEU A 1 95 ? 16.812 -8.956 -23.213 1.00 53.97 95 LEU A O 1
ATOM 803 N N . VAL A 1 96 ? 16.206 -7.384 -24.714 1.00 48.78 96 VAL A N 1
ATOM 804 C CA . VAL A 1 96 ? 14.913 -7.978 -25.102 1.00 48.78 96 VAL A CA 1
ATOM 805 C C . VAL A 1 96 ? 15.007 -8.530 -26.513 1.00 48.78 96 VAL A C 1
ATOM 807 O O . VAL A 1 96 ? 15.516 -7.787 -27.382 1.00 48.78 96 VAL A O 1
#

Sequence (96 aa):
MLLGLAIFRPSFHGKPRLWWDLSLGLQFYHHFEHALLLGQAVIGQNLWDSRVPISIGQIWFPRLELHLFYKLMVLIPMMIAMYYHRFPPMNEGRLV

Foldseek 3Di:
DLVVLVVCLVVADDPLNVLSVQLNVLVVVVVVQVVQQVCCVVVVHAPPNDPHHDGPCCVPDPPVVVVVVSVCSNVVSNVVSVVCSVPPPPVPVVPD

Radius of gyration: 17.34 Å; chains: 1; bounding box: 38×22×49 Å